Protein AF-A0A8J2QNK4-F1 (afdb_monomer_lite)

Sequence (144 aa):
MFILWFQQLVQVLVHEYGLPMDAASDSASAFLQAFRAKPDDESYAIDEWPTHLWRNCLPKNYRHIAKNISAQWLTLRFQYLALTPDVIHLLETLSSVVAQRVTKLWAPRAQHLGLNYNCKICEGVHQEGNHYCLKTFNSTMEIL

Radius of gyration: 23.5 Å; chains: 1; bounding box: 59×36×57 Å

Organism: NCBI:txid151541

Foldseek 3Di:
DVVVLLVVLLCCCCPVVPDDSVLSNQLSVQLVVVCVVPVDDPVDDNLVVSLVSSLVSHDVVRNVCSSVSSVVSVVSCCVVVVQDPVNVVVVVVVVLVVVVVVCVVCVVVCVVVVHDDPPVNPVPPDDDDDDDDDDDDDDDPDDD

Secondary structure (DSSP, 8-state):
-HHHHHHHHHHHHHHTT---HHHHHHHHHHHHHHHHH-S--TTS-TTHHHHHHHHHHS-GGGGGGHHHHHHHHHHHHHHHSPPPHHHHHHHHHHHHHHHHHHHHHHHHHHHTTT-----TTSTT----TT--------------

Structure (mmCIF, N/CA/C/O backbone):
data_AF-A0A8J2QNK4-F1
#
_entry.id   AF-A0A8J2QNK4-F1
#
loop_
_atom_site.group_PDB
_atom_site.id
_atom_site.type_symbol
_atom_site.label_atom_id
_atom_site.label_alt_id
_atom_site.label_comp_id
_atom_site.label_asym_id
_atom_site.label_entity_id
_atom_site.label_seq_id
_atom_site.pdbx_PDB_ins_code
_atom_site.Cartn_x
_atom_site.Cartn_y
_atom_site.Cartn_z
_atom_site.occupancy
_atom_site.B_iso_or_equiv
_atom_site.auth_seq_id
_atom_site.auth_comp_id
_atom_site.auth_asym_id
_atom_site.auth_atom_id
_atom_site.pdbx_PDB_model_num
ATOM 1 N N . MET A 1 1 ? 15.666 1.668 5.591 1.00 55.44 1 MET A N 1
ATOM 2 C CA . MET A 1 1 ? 14.799 2.026 4.444 1.00 55.44 1 MET A CA 1
ATOM 3 C C . MET A 1 1 ? 13.348 1.567 4.638 1.00 55.44 1 MET A C 1
ATOM 5 O O . MET A 1 1 ? 12.480 2.422 4.662 1.00 55.44 1 MET A O 1
ATOM 9 N N . PHE A 1 2 ? 13.066 0.279 4.897 1.00 57.22 2 PHE A N 1
ATOM 10 C CA . PHE A 1 2 ? 11.686 -0.229 5.088 1.00 57.22 2 PHE A CA 1
ATOM 11 C C . PHE A 1 2 ? 10.912 0.338 6.299 1.00 57.22 2 PHE A C 1
ATOM 13 O O . PHE A 1 2 ? 9.704 0.530 6.210 1.00 57.22 2 PHE A O 1
ATOM 20 N N . ILE A 1 3 ? 11.591 0.615 7.418 1.00 61.59 3 ILE A N 1
ATOM 21 C CA . ILE A 1 3 ? 10.944 1.095 8.657 1.00 61.59 3 ILE A CA 1
ATOM 22 C C . ILE A 1 3 ? 10.429 2.535 8.506 1.00 61.59 3 ILE A C 1
ATOM 24 O O . ILE A 1 3 ? 9.326 2.839 8.945 1.00 61.59 3 ILE A O 1
ATOM 28 N N . LEU A 1 4 ? 11.192 3.408 7.837 1.00 67.69 4 LEU A N 1
ATOM 29 C CA . LEU A 1 4 ? 10.834 4.823 7.669 1.00 67.69 4 LEU A CA 1
ATOM 30 C C . LEU A 1 4 ? 9.565 4.996 6.832 1.00 67.69 4 LEU A C 1
ATOM 32 O O . LEU A 1 4 ? 8.711 5.815 7.152 1.00 67.69 4 LEU A O 1
ATOM 36 N N . TRP A 1 5 ? 9.418 4.179 5.794 1.00 77.50 5 TRP A N 1
ATOM 37 C CA . TRP A 1 5 ? 8.254 4.226 4.922 1.00 77.50 5 TRP A CA 1
ATOM 38 C C . TRP A 1 5 ? 6.979 3.690 5.587 1.00 77.50 5 TRP A C 1
ATOM 40 O O . TRP A 1 5 ? 5.912 4.276 5.425 1.00 77.50 5 TRP A O 1
ATOM 50 N N . PHE A 1 6 ? 7.084 2.620 6.382 1.00 84.69 6 PHE A N 1
ATOM 51 C CA . PHE A 1 6 ? 5.948 2.116 7.158 1.00 84.69 6 PHE A CA 1
ATOM 52 C C . PHE A 1 6 ? 5.430 3.174 8.140 1.00 84.69 6 PHE A C 1
ATOM 54 O O . PHE A 1 6 ? 4.227 3.403 8.218 1.00 84.69 6 PHE A O 1
ATOM 61 N N . GLN A 1 7 ? 6.341 3.862 8.834 1.00 87.50 7 GLN A N 1
ATOM 62 C CA . GLN A 1 7 ? 5.971 4.936 9.754 1.00 87.50 7 GLN A CA 1
ATOM 63 C C . GLN A 1 7 ? 5.252 6.079 9.025 1.00 87.50 7 GLN A C 1
ATOM 65 O O . GLN A 1 7 ? 4.207 6.515 9.492 1.00 87.50 7 GLN A O 1
ATOM 70 N N . GLN A 1 8 ? 5.735 6.508 7.853 1.00 89.75 8 GLN A N 1
ATOM 71 C CA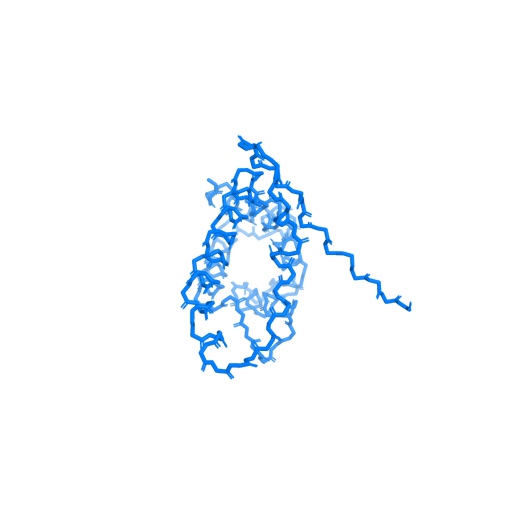 . GLN A 1 8 ? 5.058 7.555 7.076 1.00 89.75 8 GLN A CA 1
ATOM 72 C C . GLN A 1 8 ? 3.649 7.156 6.626 1.00 89.75 8 GLN A C 1
ATOM 74 O O . GLN A 1 8 ? 2.721 7.951 6.732 1.00 89.75 8 GLN A O 1
ATOM 79 N N . LEU A 1 9 ? 3.456 5.909 6.194 1.00 90.44 9 LEU A N 1
ATOM 80 C CA . LEU A 1 9 ? 2.135 5.417 5.801 1.00 90.44 9 LEU A CA 1
ATOM 81 C C . LEU A 1 9 ? 1.134 5.429 6.970 1.00 90.44 9 LEU A C 1
ATOM 83 O O . LEU A 1 9 ? -0.022 5.809 6.793 1.00 90.44 9 LEU A O 1
ATOM 87 N N . VAL A 1 10 ? 1.579 5.048 8.171 1.00 94.12 10 VAL A N 1
ATOM 88 C CA . VAL A 1 10 ? 0.750 5.106 9.386 1.00 94.12 10 VAL A CA 1
ATOM 89 C C . VAL A 1 10 ? 0.418 6.555 9.751 1.00 94.12 10 VAL A C 1
ATOM 91 O O . VAL A 1 10 ? -0.733 6.855 10.054 1.00 94.12 10 VAL A O 1
ATOM 94 N N . GLN A 1 11 ? 1.390 7.465 9.665 1.00 94.50 11 GLN A N 1
ATOM 95 C CA . GLN A 1 11 ? 1.180 8.889 9.946 1.00 94.50 11 GLN A CA 1
ATOM 96 C C . GLN A 1 11 ? 0.148 9.516 9.001 1.00 94.50 11 GLN A C 1
ATOM 98 O O . GLN A 1 11 ? -0.726 10.242 9.462 1.00 94.50 11 GLN A O 1
ATOM 103 N N . VAL A 1 12 ? 0.184 9.178 7.711 1.00 93.88 12 VAL A N 1
ATOM 104 C CA . VAL A 1 12 ? -0.825 9.609 6.732 1.00 93.88 12 VAL A CA 1
ATOM 105 C C . VAL A 1 12 ? -2.226 9.131 7.133 1.00 93.88 12 VAL A C 1
ATOM 107 O O . VAL A 1 12 ? -3.163 9.925 7.186 1.00 93.88 12 VAL A O 1
ATOM 110 N N . LEU A 1 13 ? -2.380 7.850 7.486 1.00 94.75 13 LEU A N 1
ATOM 111 C CA . LEU A 1 13 ? -3.665 7.292 7.925 1.00 94.75 13 LEU A CA 1
ATOM 112 C C . LEU A 1 13 ? -4.220 7.995 9.175 1.00 94.75 13 LEU A C 1
ATOM 114 O O . LEU A 1 13 ? -5.422 8.247 9.256 1.00 94.75 13 LEU A O 1
ATOM 118 N N . VAL A 1 14 ? -3.356 8.329 10.134 1.00 96.75 14 VAL A N 1
ATOM 119 C CA . VAL A 1 14 ? -3.754 9.001 11.378 1.00 96.75 14 VAL A CA 1
ATOM 120 C C . VAL A 1 14 ? -4.074 10.477 11.142 1.00 96.75 14 VAL A C 1
ATOM 122 O O . VAL A 1 14 ? -5.147 10.941 11.520 1.00 96.75 14 VAL A O 1
ATOM 125 N N . HIS A 1 15 ? -3.166 11.224 10.515 1.00 95.38 15 HIS A N 1
ATOM 126 C CA . HIS A 1 15 ? -3.258 12.682 10.434 1.00 95.38 15 HIS A CA 1
ATOM 127 C C . HIS A 1 15 ? -4.155 13.182 9.304 1.00 95.38 15 HIS A C 1
ATOM 129 O O . HIS A 1 15 ? -4.862 14.168 9.498 1.00 95.38 15 HIS A O 1
ATOM 135 N N . GLU A 1 16 ? -4.153 12.520 8.146 1.00 94.50 16 GLU A N 1
ATOM 136 C CA . GLU A 1 16 ? -4.946 12.963 6.992 1.00 94.50 16 GLU A CA 1
ATOM 137 C C . GLU A 1 16 ? -6.347 12.348 6.979 1.00 94.50 16 GLU A C 1
ATOM 139 O O . GLU A 1 16 ? -7.304 13.000 6.565 1.00 94.50 16 GLU A O 1
ATOM 144 N N . TYR A 1 17 ? -6.482 11.106 7.452 1.00 93.94 17 TYR A N 1
ATOM 145 C CA . TYR A 1 17 ? -7.744 10.360 7.392 1.00 93.94 17 TYR A CA 1
ATOM 146 C C . TYR A 1 17 ? -8.394 10.112 8.758 1.00 93.94 17 TYR A C 1
ATOM 148 O O . TYR A 1 17 ? -9.503 9.577 8.813 1.00 93.94 17 TYR A O 1
ATOM 156 N N . GLY A 1 18 ? -7.744 10.507 9.857 1.00 94.88 18 GLY A N 1
ATOM 157 C CA . GLY A 1 18 ? -8.317 10.447 11.202 1.00 94.88 18 GLY A CA 1
ATOM 158 C C . GLY A 1 18 ? -8.437 9.038 11.785 1.00 94.88 18 GLY A C 1
ATOM 159 O O . GLY A 1 18 ? -9.247 8.827 12.691 1.00 94.88 18 GLY A O 1
ATOM 160 N N . LEU A 1 19 ? -7.676 8.056 11.284 1.00 96.44 19 LEU A N 1
ATOM 161 C CA . LEU A 1 19 ? -7.696 6.717 11.871 1.00 96.44 19 LEU A CA 1
ATOM 162 C C . LEU A 1 19 ? -7.073 6.739 13.278 1.00 96.44 19 LEU A C 1
ATOM 164 O O . LEU A 1 19 ? -6.029 7.360 13.483 1.00 96.44 19 LEU A O 1
ATOM 168 N N . PRO A 1 20 ? -7.644 5.995 14.243 1.00 96.50 20 PRO A N 1
ATOM 169 C CA . PRO A 1 20 ? -6.954 5.692 15.491 1.00 96.50 20 PRO A CA 1
ATOM 170 C C . PRO A 1 20 ? -5.609 5.011 15.213 1.00 96.50 20 PRO A C 1
ATOM 172 O O . PRO A 1 20 ? -5.525 4.178 14.310 1.00 96.50 20 PRO A O 1
ATOM 175 N N . MET A 1 21 ? -4.582 5.326 16.008 1.00 96.00 21 MET A N 1
ATOM 176 C CA . MET A 1 21 ? -3.210 4.836 15.803 1.00 96.00 21 MET A CA 1
ATOM 177 C C . MET A 1 21 ? -3.136 3.310 15.648 1.00 96.00 21 MET A C 1
ATOM 179 O O . MET A 1 21 ? -2.513 2.817 14.709 1.00 96.00 21 MET A O 1
ATOM 183 N N . ASP A 1 22 ? -3.827 2.569 16.516 1.00 95.81 22 ASP A N 1
ATOM 184 C CA . ASP A 1 22 ? -3.840 1.103 16.482 1.00 95.81 22 ASP A CA 1
ATOM 185 C C . ASP A 1 22 ? -4.462 0.586 15.177 1.00 95.81 22 ASP A C 1
ATOM 187 O O . ASP A 1 22 ? -3.867 -0.218 14.463 1.00 95.81 22 ASP A O 1
ATOM 191 N N . ALA A 1 23 ? -5.612 1.147 14.786 1.00 95.81 23 ALA A N 1
ATOM 192 C CA . ALA A 1 23 ? -6.291 0.785 13.546 1.00 95.81 23 ALA A CA 1
ATOM 193 C C . ALA A 1 23 ? -5.465 1.144 12.300 1.00 95.81 23 ALA A C 1
ATOM 195 O O . ALA A 1 23 ? -5.472 0.394 11.323 1.00 95.81 23 ALA A O 1
ATOM 196 N N . ALA A 1 24 ? -4.751 2.272 12.317 1.00 96.50 24 ALA A N 1
ATOM 197 C CA . ALA A 1 24 ? -3.855 2.676 11.239 1.00 96.50 24 ALA A CA 1
ATOM 198 C C . ALA A 1 24 ? -2.669 1.709 11.103 1.00 96.50 24 ALA A C 1
ATOM 200 O O . ALA A 1 24 ? -2.371 1.255 9.996 1.00 96.50 24 ALA A O 1
ATOM 201 N N . SER A 1 25 ? -2.034 1.354 12.224 1.00 96.25 25 SER A N 1
ATOM 202 C CA . SER A 1 25 ? -0.923 0.399 12.274 1.00 96.25 25 SER A CA 1
ATOM 203 C C . SER A 1 25 ? -1.337 -0.989 11.780 1.00 96.25 25 SER A C 1
ATOM 205 O O . SER A 1 25 ? -0.647 -1.574 10.937 1.00 96.25 25 SER A O 1
ATOM 207 N N . ASP A 1 26 ? -2.484 -1.493 12.238 1.00 97.12 26 ASP A N 1
ATOM 208 C CA . ASP A 1 26 ? -3.011 -2.799 11.839 1.00 97.12 26 ASP A CA 1
ATOM 209 C C . ASP A 1 26 ? -3.382 -2.825 10.356 1.00 97.12 26 ASP A C 1
ATOM 211 O O . ASP A 1 26 ? -2.977 -3.733 9.627 1.00 97.12 26 ASP A O 1
ATOM 215 N N . SER A 1 27 ? -4.085 -1.792 9.879 1.00 96.75 27 SER A N 1
ATOM 216 C CA . SER A 1 27 ? -4.488 -1.685 8.471 1.00 96.75 27 SER A CA 1
ATOM 217 C C . SER A 1 27 ? -3.273 -1.620 7.548 1.00 96.75 27 SER A C 1
ATOM 219 O O . SER A 1 27 ? -3.223 -2.331 6.545 1.00 96.75 27 SER A O 1
ATOM 221 N N . ALA A 1 28 ? -2.275 -0.798 7.893 1.00 94.44 28 ALA A N 1
ATOM 222 C CA . ALA A 1 28 ? -1.040 -0.683 7.127 1.00 94.44 28 ALA A CA 1
ATOM 223 C C . ALA A 1 28 ? -0.260 -2.004 7.127 1.00 94.44 28 ALA A C 1
ATOM 225 O O . ALA A 1 28 ? 0.187 -2.460 6.076 1.00 94.44 28 ALA A O 1
ATOM 226 N N . SER A 1 29 ? -0.131 -2.658 8.284 1.00 94.75 29 SER A N 1
ATOM 227 C CA . SER A 1 29 ? 0.580 -3.935 8.403 1.00 94.75 29 SER A CA 1
ATOM 228 C C . SER A 1 29 ? -0.097 -5.037 7.591 1.00 94.75 29 SER A C 1
ATOM 230 O O . SER A 1 29 ? 0.573 -5.722 6.814 1.00 94.75 29 SER A O 1
ATOM 232 N N . ALA A 1 30 ? -1.420 -5.167 7.713 1.00 95.75 30 ALA A N 1
ATOM 233 C CA . ALA A 1 30 ? -2.216 -6.138 6.970 1.00 95.75 30 ALA A CA 1
ATOM 234 C C . ALA A 1 30 ? -2.121 -5.903 5.458 1.00 95.75 30 ALA A C 1
ATOM 236 O O . ALA A 1 30 ? -1.888 -6.846 4.700 1.00 95.75 30 ALA A O 1
ATOM 237 N N . PHE A 1 31 ? -2.217 -4.644 5.020 1.00 95.06 31 PHE A N 1
ATOM 238 C CA . PHE A 1 31 ? -2.074 -4.286 3.612 1.00 95.06 31 PHE A CA 1
ATOM 239 C C . PHE A 1 31 ? -0.697 -4.680 3.066 1.00 95.06 31 PHE A C 1
ATOM 241 O O . PHE A 1 31 ? -0.609 -5.318 2.019 1.00 95.06 31 PHE A O 1
ATOM 248 N N . LEU A 1 32 ? 0.388 -4.367 3.781 1.00 91.81 32 LEU A N 1
ATOM 249 C CA . LEU A 1 32 ? 1.739 -4.711 3.332 1.00 91.81 32 LEU A CA 1
ATOM 250 C C . LEU A 1 32 ? 1.985 -6.214 3.287 1.00 91.81 32 LEU A C 1
ATOM 252 O O . LEU A 1 32 ? 2.681 -6.686 2.390 1.00 91.81 32 LEU A O 1
ATOM 256 N N . GLN A 1 33 ? 1.445 -6.962 4.245 1.00 92.12 33 GLN A N 1
ATOM 257 C CA . GLN A 1 33 ? 1.521 -8.420 4.234 1.00 92.12 33 GLN A CA 1
ATOM 258 C C . GLN A 1 33 ? 0.776 -8.993 3.024 1.00 92.12 33 GLN A C 1
ATOM 260 O O . GLN A 1 33 ? 1.356 -9.784 2.282 1.00 92.12 33 GLN A O 1
ATOM 265 N N . ALA A 1 34 ? -0.454 -8.536 2.773 1.00 91.94 34 ALA A N 1
ATOM 266 C CA . ALA A 1 34 ? -1.250 -8.974 1.630 1.00 91.94 34 ALA A CA 1
ATOM 267 C C . ALA A 1 34 ? -0.584 -8.613 0.292 1.00 91.94 34 ALA A C 1
ATOM 269 O O . ALA A 1 34 ? -0.436 -9.470 -0.578 1.00 91.94 34 ALA A O 1
ATOM 270 N N . PHE A 1 35 ? -0.090 -7.379 0.158 1.00 89.88 35 PHE A N 1
ATOM 271 C CA . PHE A 1 35 ? 0.609 -6.926 -1.042 1.00 89.88 35 PHE A CA 1
ATOM 272 C C . PHE A 1 35 ? 1.911 -7.710 -1.284 1.00 89.88 35 PHE A C 1
ATOM 274 O O . PHE A 1 35 ? 2.236 -8.044 -2.417 1.00 89.88 35 PHE A O 1
ATOM 281 N N . ARG A 1 36 ? 2.683 -8.031 -0.235 1.00 87.31 36 ARG A N 1
ATOM 282 C CA . ARG A 1 36 ? 3.907 -8.845 -0.375 1.00 87.31 36 ARG A CA 1
ATOM 283 C C . ARG A 1 36 ? 3.609 -10.286 -0.778 1.00 87.31 36 ARG A C 1
ATOM 285 O O . ARG A 1 36 ? 4.415 -10.875 -1.489 1.00 87.31 36 ARG A O 1
ATOM 292 N N . ALA A 1 37 ? 2.491 -10.843 -0.317 1.00 88.69 37 ALA A N 1
ATOM 293 C CA . ALA A 1 37 ? 2.063 -12.181 -0.704 1.00 88.69 37 ALA A CA 1
ATOM 294 C C . ALA A 1 37 ? 1.619 -12.231 -2.173 1.00 88.69 37 ALA A C 1
ATOM 296 O O . ALA A 1 37 ? 1.912 -13.202 -2.867 1.00 88.69 37 ALA A O 1
ATOM 297 N N . LYS A 1 38 ? 0.942 -11.178 -2.649 1.00 86.44 38 LYS A N 1
ATOM 298 C CA . LYS A 1 38 ? 0.496 -11.054 -4.038 1.00 86.44 38 LYS A CA 1
ATOM 299 C C . LYS A 1 38 ? 0.619 -9.599 -4.520 1.00 86.44 38 LYS A C 1
ATOM 301 O O . LYS A 1 38 ? -0.287 -8.799 -4.277 1.00 86.44 38 LYS A O 1
ATOM 306 N N . PRO A 1 39 ? 1.734 -9.235 -5.183 1.00 84.50 39 PRO A N 1
ATOM 307 C CA . PRO A 1 39 ? 1.975 -7.857 -5.613 1.00 84.50 39 PRO A CA 1
ATOM 308 C C . PRO A 1 39 ? 1.180 -7.457 -6.860 1.00 84.50 39 PRO A C 1
ATOM 310 O O . PRO A 1 39 ? 1.028 -6.262 -7.102 1.00 84.50 39 PRO A O 1
ATOM 313 N N . ASP A 1 40 ? 0.682 -8.434 -7.618 1.00 83.75 40 ASP A N 1
ATOM 314 C CA . ASP A 1 40 ? -0.100 -8.236 -8.835 1.00 83.75 40 ASP A CA 1
ATOM 315 C C . ASP A 1 40 ? -1.162 -9.337 -8.988 1.00 83.75 40 ASP A C 1
ATOM 317 O O . ASP A 1 40 ? -0.980 -10.465 -8.513 1.00 83.75 40 ASP A O 1
ATOM 321 N N . ASP A 1 41 ? -2.278 -8.998 -9.624 1.00 85.62 41 ASP A N 1
ATOM 322 C CA . ASP A 1 41 ? -3.385 -9.906 -9.912 1.00 85.62 41 ASP A CA 1
ATOM 323 C C . ASP A 1 41 ? -3.958 -9.583 -11.293 1.00 85.62 41 ASP A C 1
ATOM 325 O O . ASP A 1 41 ? -4.583 -8.543 -11.475 1.00 85.62 41 ASP A O 1
ATOM 329 N N . GLU A 1 42 ? -3.791 -10.512 -12.239 1.00 84.62 42 GLU A N 1
ATOM 330 C CA . GLU A 1 42 ? -4.240 -10.384 -13.635 1.00 84.62 42 GLU A CA 1
ATOM 331 C C . GLU A 1 42 ? -5.755 -10.148 -13.779 1.00 84.62 42 GLU A C 1
ATOM 333 O O . GLU A 1 42 ? -6.225 -9.726 -14.833 1.00 84.62 42 GLU A O 1
ATOM 338 N N . SER A 1 43 ? -6.533 -10.402 -12.720 1.00 87.25 43 SER A N 1
ATOM 339 C CA . SER A 1 43 ? -7.977 -10.142 -12.683 1.00 87.25 43 SER A CA 1
ATOM 340 C C . SER A 1 43 ? -8.325 -8.655 -12.518 1.00 87.25 43 SER A C 1
ATOM 342 O O . SER A 1 43 ? -9.494 -8.292 -12.648 1.00 87.25 43 SER A O 1
ATOM 344 N N . TYR A 1 44 ? -7.345 -7.808 -12.187 1.00 83.69 44 TYR A N 1
ATOM 345 C CA . TYR A 1 44 ? -7.513 -6.381 -11.916 1.00 83.69 44 TYR A CA 1
ATOM 346 C C . TYR A 1 44 ? -6.645 -5.542 -12.853 1.00 83.69 44 TYR A C 1
ATOM 348 O O . TYR A 1 44 ? -5.578 -5.972 -13.289 1.00 83.69 44 TYR A O 1
ATOM 356 N N . ALA A 1 45 ? -7.063 -4.302 -13.121 1.00 79.56 45 ALA A N 1
ATOM 357 C CA . ALA A 1 45 ? -6.140 -3.344 -13.714 1.00 79.56 45 ALA A CA 1
ATOM 358 C C . ALA A 1 45 ? -4.986 -3.040 -12.738 1.00 79.56 45 ALA A C 1
ATOM 360 O O . ALA A 1 45 ? -5.130 -3.133 -11.513 1.00 79.56 45 ALA A O 1
ATOM 361 N N . ILE A 1 46 ? -3.838 -2.641 -13.289 1.00 68.25 46 ILE A N 1
ATOM 362 C CA . ILE A 1 46 ? -2.587 -2.438 -12.539 1.00 68.25 46 ILE A CA 1
ATOM 363 C C . ILE A 1 46 ? -2.726 -1.443 -11.367 1.00 68.25 46 ILE A C 1
ATOM 365 O O . ILE A 1 46 ? -2.036 -1.557 -10.354 1.00 68.25 46 ILE A O 1
ATOM 369 N N . ASP A 1 47 ? -3.637 -0.476 -11.474 1.00 74.19 47 ASP A N 1
ATOM 370 C CA . ASP A 1 47 ? -3.938 0.552 -10.473 1.00 74.19 47 ASP A CA 1
ATOM 371 C C . ASP A 1 47 ? -5.115 0.188 -9.543 1.00 74.19 47 ASP A C 1
ATOM 373 O O . ASP A 1 47 ? -5.315 0.794 -8.480 1.00 74.19 47 ASP A O 1
ATOM 377 N N . GLU A 1 48 ? -5.880 -0.844 -9.891 1.00 88.00 48 GLU A N 1
ATOM 378 C CA . GLU A 1 48 ? -7.045 -1.293 -9.133 1.00 88.00 48 GLU A CA 1
ATOM 379 C C . GLU A 1 48 ? -6.684 -2.285 -8.030 1.00 88.00 48 GLU A C 1
ATOM 381 O O . GLU A 1 48 ? -7.294 -2.251 -6.953 1.00 88.00 48 GLU A O 1
ATOM 386 N N . TRP A 1 49 ? -5.672 -3.129 -8.253 1.00 90.94 49 TRP A N 1
ATOM 387 C CA . TRP A 1 49 ? -5.280 -4.163 -7.295 1.00 90.94 49 TRP A CA 1
ATOM 388 C C . TRP A 1 49 ? -4.909 -3.606 -5.905 1.00 90.94 49 TRP A C 1
ATOM 390 O O . TRP A 1 49 ? -5.490 -4.045 -4.904 1.00 90.94 49 TRP A O 1
ATOM 400 N N . PRO A 1 50 ? -4.046 -2.577 -5.772 1.00 91.94 50 PRO A N 1
ATOM 401 C CA . PRO A 1 50 ? -3.710 -2.043 -4.452 1.00 91.94 50 PRO A CA 1
ATOM 402 C C . PRO A 1 50 ? -4.915 -1.390 -3.762 1.00 91.94 50 PRO A C 1
ATOM 404 O O . PRO A 1 50 ? -5.075 -1.490 -2.545 1.00 91.94 50 PRO A O 1
ATOM 407 N N . THR A 1 51 ? -5.818 -0.784 -4.537 1.00 94.81 51 THR A N 1
ATOM 408 C CA . THR A 1 51 ? -7.078 -0.231 -4.025 1.00 94.81 51 THR A CA 1
ATOM 409 C C . THR A 1 51 ? -7.979 -1.333 -3.463 1.00 94.81 51 THR A C 1
ATOM 411 O O . THR A 1 51 ? -8.597 -1.153 -2.410 1.00 94.81 51 THR A O 1
ATOM 414 N N . HIS A 1 52 ? -8.050 -2.484 -4.138 1.00 94.81 52 HIS A N 1
ATOM 415 C CA . HIS A 1 52 ? -8.792 -3.647 -3.657 1.00 94.81 52 HIS A CA 1
ATOM 416 C C . HIS A 1 52 ? -8.233 -4.158 -2.323 1.00 94.81 52 HIS A C 1
ATOM 418 O O . HIS A 1 52 ? -8.993 -4.342 -1.370 1.00 94.81 52 HIS A O 1
ATOM 424 N N . LEU A 1 53 ? -6.910 -4.297 -2.217 1.00 94.69 53 LEU A N 1
ATOM 425 C CA . LEU A 1 53 ? -6.251 -4.698 -0.973 1.00 94.69 53 LEU A CA 1
ATOM 426 C C . LEU A 1 53 ? -6.560 -3.733 0.178 1.00 94.69 53 LEU A C 1
ATOM 428 O O . LEU A 1 53 ? -6.975 -4.170 1.252 1.00 94.69 53 LEU A O 1
ATOM 432 N N . TRP A 1 54 ? -6.460 -2.421 -0.051 1.00 95.94 54 TRP A N 1
ATOM 433 C CA . TRP A 1 54 ? -6.795 -1.423 0.967 1.00 95.94 54 TRP A CA 1
ATOM 434 C C . TRP A 1 54 ? -8.241 -1.531 1.462 1.00 95.94 54 TRP A C 1
ATOM 436 O O . TRP A 1 54 ? -8.480 -1.429 2.663 1.00 95.94 54 TRP A O 1
ATOM 446 N N . ARG A 1 55 ? -9.218 -1.799 0.584 1.00 95.56 55 ARG A N 1
ATOM 447 C CA . ARG A 1 55 ? -10.621 -1.996 1.007 1.00 95.56 55 ARG A CA 1
ATOM 448 C C . ARG A 1 55 ? -10.799 -3.175 1.967 1.00 95.56 55 ARG A C 1
ATOM 450 O O . ARG A 1 55 ? -11.710 -3.136 2.797 1.00 95.56 55 ARG A O 1
ATOM 457 N N . ASN A 1 56 ? -9.961 -4.202 1.845 1.00 95.50 56 ASN A N 1
ATOM 458 C CA . ASN A 1 56 ? -10.014 -5.394 2.688 1.00 95.50 56 ASN A CA 1
ATOM 459 C C . ASN A 1 56 ? -9.287 -5.191 4.022 1.00 95.50 56 ASN A C 1
ATOM 461 O O . ASN A 1 56 ? -9.705 -5.761 5.028 1.00 95.50 56 ASN A O 1
ATOM 465 N N . CYS A 1 57 ? -8.242 -4.364 4.039 1.00 96.25 57 CYS A N 1
ATOM 466 C CA . CYS A 1 57 ? -7.433 -4.107 5.231 1.00 96.25 57 CYS A CA 1
ATOM 467 C C . CYS A 1 57 ? -7.962 -2.955 6.093 1.00 96.25 57 CYS A C 1
ATOM 469 O O . CYS A 1 57 ? -7.687 -2.922 7.287 1.00 96.25 57 CYS A O 1
ATOM 471 N N . LEU A 1 58 ? -8.729 -2.025 5.517 1.00 96.50 58 LEU A N 1
ATOM 472 C CA . LEU A 1 58 ? -9.311 -0.904 6.254 1.00 96.50 58 LEU A CA 1
ATOM 473 C C . LEU A 1 58 ? -10.560 -1.316 7.054 1.00 96.50 58 LEU A C 1
ATOM 475 O O . LEU A 1 58 ? -11.386 -2.107 6.571 1.00 96.50 58 LEU A O 1
ATOM 479 N N . PRO A 1 59 ? -10.793 -0.700 8.230 1.00 95.38 59 PRO A N 1
ATOM 480 C CA . PRO A 1 59 ? -12.044 -0.866 8.953 1.00 95.38 59 PRO A CA 1
ATOM 481 C C . PRO A 1 59 ? -13.233 -0.401 8.102 1.00 95.38 59 PRO A C 1
ATOM 483 O O . PRO A 1 59 ? -13.108 0.477 7.245 1.00 95.38 59 PRO A O 1
ATOM 486 N N . LYS A 1 60 ? -14.417 -0.983 8.335 1.00 94.00 60 LYS A N 1
ATOM 487 C CA . LYS A 1 60 ? -15.605 -0.790 7.476 1.00 94.00 60 LYS A CA 1
ATOM 488 C C . LYS A 1 60 ? -15.952 0.683 7.229 1.00 94.00 60 LYS A C 1
ATOM 490 O O . LYS A 1 60 ? -16.289 1.038 6.104 1.00 94.00 60 LYS A O 1
ATOM 495 N N . ASN A 1 61 ? -15.834 1.527 8.251 1.00 94.31 61 ASN A N 1
ATOM 496 C CA . ASN A 1 61 ? -16.104 2.964 8.185 1.00 94.31 61 ASN A CA 1
ATOM 497 C C . ASN A 1 61 ? -15.071 3.755 7.364 1.00 94.31 61 ASN A C 1
ATOM 499 O O . ASN A 1 61 ? -15.398 4.833 6.881 1.00 94.31 61 ASN A O 1
ATOM 503 N N . TYR A 1 62 ? -13.875 3.214 7.130 1.00 95.00 62 TYR A N 1
ATOM 504 C CA . TYR A 1 62 ? -12.802 3.879 6.385 1.00 95.00 62 TYR A CA 1
ATOM 505 C C . TYR A 1 62 ? -12.627 3.364 4.955 1.00 95.00 62 TYR A C 1
ATOM 507 O O . TYR A 1 62 ? -11.868 3.943 4.193 1.00 95.00 62 TYR A O 1
ATOM 515 N N . ARG A 1 63 ? -13.358 2.333 4.516 1.00 94.88 63 ARG A N 1
ATOM 516 C CA . ARG A 1 63 ? -13.195 1.746 3.164 1.00 94.88 63 ARG A CA 1
ATOM 517 C C . ARG A 1 63 ? -13.345 2.737 2.007 1.00 94.88 63 ARG A C 1
ATOM 519 O O .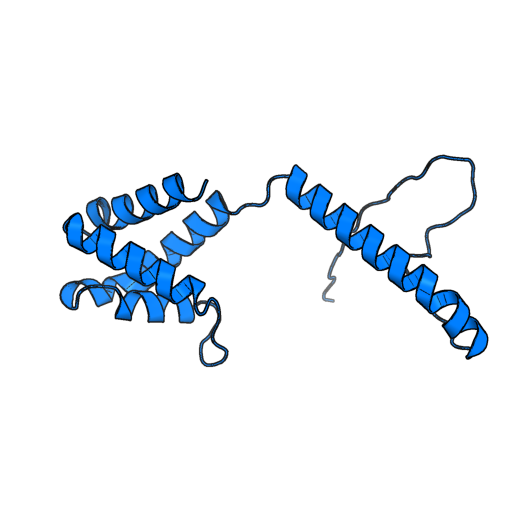 ARG A 1 63 ? -12.818 2.492 0.924 1.00 94.88 63 ARG A O 1
ATOM 526 N N . HIS A 1 64 ? -14.053 3.841 2.227 1.00 94.69 64 HIS A N 1
ATOM 527 C CA . HIS A 1 64 ? -14.228 4.902 1.240 1.00 94.69 64 HIS A CA 1
ATOM 528 C C . HIS A 1 64 ? -12.904 5.600 0.874 1.00 94.69 64 HIS A C 1
ATOM 530 O O . HIS A 1 64 ? -12.760 6.049 -0.261 1.00 94.69 64 HIS A O 1
ATOM 536 N N . ILE A 1 65 ? -11.909 5.619 1.772 1.00 95.69 65 ILE A N 1
ATOM 537 C CA . ILE A 1 65 ? -10.602 6.255 1.522 1.00 95.69 65 ILE A CA 1
ATOM 538 C C . ILE A 1 65 ? -9.649 5.367 0.712 1.00 95.69 65 ILE A C 1
ATOM 540 O O . ILE A 1 65 ? -8.595 5.839 0.298 1.00 95.69 65 ILE A O 1
ATOM 544 N N . ALA A 1 66 ? -9.997 4.096 0.470 1.00 95.44 66 ALA A N 1
ATOM 545 C CA . ALA A 1 66 ? -9.097 3.095 -0.112 1.00 95.44 66 ALA A CA 1
ATOM 546 C C . ALA A 1 66 ? -8.446 3.542 -1.431 1.00 95.44 66 ALA A C 1
ATOM 548 O O . ALA A 1 66 ? -7.273 3.267 -1.665 1.00 95.44 66 ALA A O 1
ATOM 549 N N . LYS A 1 67 ? -9.189 4.264 -2.279 1.00 94.25 67 LYS A N 1
ATOM 550 C CA . LYS A 1 67 ? -8.663 4.795 -3.545 1.00 94.25 67 LYS A CA 1
ATOM 551 C C . LYS A 1 67 ? -7.595 5.869 -3.309 1.00 94.25 67 LYS A C 1
ATOM 553 O O . LYS A 1 67 ? -6.555 5.855 -3.959 1.00 94.25 67 LYS A O 1
ATOM 558 N N . ASN A 1 68 ? -7.837 6.771 -2.361 1.00 94.50 68 ASN A N 1
ATOM 559 C CA . ASN A 1 68 ? -6.944 7.894 -2.083 1.00 94.50 68 ASN A CA 1
ATOM 560 C C . ASN A 1 68 ? -5.654 7.417 -1.409 1.00 94.50 68 ASN A C 1
ATOM 562 O O . ASN A 1 68 ? -4.564 7.774 -1.856 1.00 94.50 68 ASN A O 1
ATOM 566 N N . ILE A 1 69 ? -5.767 6.545 -0.400 1.00 94.25 69 ILE A N 1
ATOM 567 C CA . ILE A 1 69 ? -4.588 5.986 0.268 1.00 94.25 69 ILE A CA 1
ATOM 568 C C . ILE A 1 69 ? -3.779 5.081 -0.667 1.00 94.25 69 ILE A C 1
ATOM 570 O O . ILE A 1 69 ? -2.557 5.091 -0.599 1.00 94.25 69 ILE A O 1
ATOM 574 N N . SER A 1 70 ? -4.425 4.357 -1.591 1.00 92.69 70 SER A N 1
ATOM 575 C CA . SER A 1 70 ? -3.737 3.577 -2.630 1.00 92.69 70 SER A CA 1
ATOM 576 C C . SER A 1 70 ? -2.840 4.461 -3.506 1.00 92.69 70 SER A C 1
ATOM 578 O O . SER A 1 70 ? -1.658 4.164 -3.685 1.00 92.69 70 SER A O 1
ATOM 580 N N . ALA A 1 71 ? -3.365 5.596 -3.979 1.00 91.06 71 ALA A N 1
ATOM 581 C CA . ALA A 1 71 ? -2.603 6.546 -4.785 1.00 91.06 71 ALA A CA 1
ATOM 582 C C . ALA A 1 71 ? -1.439 7.177 -4.000 1.00 91.06 71 ALA A C 1
ATOM 584 O O . ALA A 1 71 ? -0.311 7.223 -4.490 1.00 91.06 71 ALA A O 1
ATOM 585 N N . GLN A 1 72 ? -1.679 7.616 -2.760 1.00 90.69 72 GLN A N 1
ATOM 586 C CA . GLN A 1 72 ? -0.619 8.160 -1.902 1.00 90.69 72 GLN A CA 1
ATOM 587 C C . GLN A 1 72 ? 0.451 7.115 -1.571 1.00 90.69 72 GLN A C 1
ATOM 589 O O . GLN A 1 72 ? 1.646 7.408 -1.608 1.00 90.69 72 GLN A O 1
ATOM 594 N N . TRP A 1 73 ? 0.037 5.880 -1.293 1.00 89.38 73 TRP A N 1
ATOM 595 C CA . TRP A 1 73 ? 0.939 4.767 -1.047 1.00 89.38 73 TRP A CA 1
ATOM 596 C C . TRP A 1 73 ? 1.842 4.494 -2.252 1.00 89.38 73 TRP A C 1
ATOM 598 O O . TRP A 1 73 ? 3.041 4.301 -2.057 1.00 89.38 73 TRP A O 1
ATOM 608 N N . LEU A 1 74 ? 1.312 4.525 -3.480 1.00 86.94 74 LEU A N 1
ATOM 609 C CA . LEU A 1 74 ? 2.120 4.407 -4.697 1.00 86.94 74 LEU A CA 1
ATOM 610 C C . LEU A 1 74 ? 3.150 5.536 -4.794 1.00 86.94 74 LEU A C 1
ATOM 612 O O . LEU A 1 74 ? 4.322 5.259 -5.033 1.00 86.94 74 LEU A O 1
ATOM 616 N N . THR A 1 75 ? 2.759 6.784 -4.536 1.00 86.88 75 THR A N 1
ATOM 617 C CA . THR A 1 75 ? 3.690 7.924 -4.526 1.00 86.88 75 THR A CA 1
ATOM 618 C C . THR A 1 75 ? 4.816 7.726 -3.515 1.00 86.88 75 THR A C 1
ATOM 620 O O . THR A 1 75 ? 5.990 7.819 -3.874 1.00 86.88 75 THR A O 1
ATOM 623 N N . LEU A 1 76 ? 4.482 7.376 -2.268 1.00 83.50 76 LEU A N 1
ATOM 624 C CA . LEU A 1 76 ? 5.471 7.072 -1.233 1.00 83.50 76 LEU A CA 1
ATOM 625 C C . LEU A 1 76 ? 6.351 5.894 -1.660 1.00 83.50 76 LEU A C 1
ATOM 627 O O . LEU A 1 76 ? 7.567 5.922 -1.506 1.00 83.50 76 LEU A O 1
ATOM 631 N N . ARG A 1 77 ? 5.756 4.851 -2.239 1.00 83.25 77 ARG A N 1
ATOM 632 C CA . ARG A 1 77 ? 6.491 3.691 -2.730 1.00 83.25 77 ARG A CA 1
ATOM 633 C C . ARG A 1 77 ? 7.517 4.110 -3.776 1.00 83.25 77 ARG A C 1
ATOM 635 O O . ARG A 1 77 ? 8.670 3.746 -3.625 1.00 83.25 77 ARG A O 1
ATOM 642 N N . PHE A 1 78 ? 7.147 4.879 -4.793 1.00 76.81 78 PHE A N 1
ATOM 643 C CA . PHE A 1 78 ? 8.097 5.308 -5.821 1.00 76.81 78 PHE A CA 1
ATOM 644 C C . PHE A 1 78 ? 9.151 6.276 -5.286 1.00 76.81 78 PHE A C 1
ATOM 646 O O . PHE A 1 78 ? 10.299 6.187 -5.700 1.00 76.81 78 PHE A O 1
ATOM 653 N N . GLN A 1 79 ? 8.810 7.137 -4.328 1.00 78.62 79 GLN A N 1
ATOM 654 C CA . GLN A 1 79 ? 9.786 8.021 -3.685 1.00 78.62 79 GLN A CA 1
ATOM 655 C C . GLN A 1 79 ? 10.816 7.247 -2.854 1.00 78.62 79 GLN A C 1
ATOM 657 O O . GLN A 1 79 ? 12.005 7.548 -2.911 1.00 78.62 79 GLN A O 1
ATOM 662 N N . TYR A 1 80 ? 10.378 6.234 -2.100 1.00 67.94 80 TYR A N 1
ATOM 663 C CA . TYR A 1 80 ? 11.239 5.480 -1.183 1.00 67.94 80 TYR A CA 1
ATOM 664 C C . TYR A 1 80 ? 11.809 4.176 -1.774 1.00 67.94 80 TYR A C 1
ATOM 666 O O . TYR A 1 80 ? 12.726 3.610 -1.182 1.00 67.94 80 TYR A O 1
ATOM 674 N N . LEU A 1 81 ? 11.298 3.692 -2.913 1.00 61.31 81 LEU A N 1
ATOM 675 C CA . LEU A 1 81 ? 11.871 2.609 -3.731 1.00 61.31 81 LEU A CA 1
ATOM 676 C C . LEU A 1 81 ? 12.516 3.118 -5.027 1.00 61.31 81 LEU A C 1
ATOM 678 O O . LEU A 1 81 ? 12.909 2.295 -5.855 1.00 61.31 81 LEU A O 1
ATOM 682 N N . ALA A 1 82 ? 12.654 4.436 -5.211 1.00 60.31 82 ALA A N 1
ATOM 683 C CA . ALA A 1 82 ? 13.500 4.974 -6.267 1.00 60.31 82 ALA A CA 1
ATOM 684 C C . ALA A 1 82 ? 14.882 4.321 -6.150 1.00 60.31 82 ALA A C 1
ATOM 686 O O . ALA A 1 82 ? 15.551 4.422 -5.117 1.00 60.31 82 ALA A O 1
ATOM 687 N N . LEU A 1 83 ? 15.262 3.580 -7.191 1.00 56.62 83 LEU A N 1
ATOM 688 C CA . LEU A 1 83 ? 16.557 2.923 -7.252 1.00 56.62 83 LEU A CA 1
ATOM 689 C C . LEU A 1 83 ? 17.617 4.018 -7.167 1.00 56.62 83 LEU A C 1
ATOM 691 O O . LEU A 1 83 ? 17.573 4.988 -7.925 1.00 56.62 83 LEU A O 1
ATOM 695 N N . THR A 1 84 ? 18.552 3.890 -6.227 1.00 66.38 84 THR A N 1
ATOM 696 C CA . THR A 1 84 ? 19.676 4.824 -6.187 1.00 66.38 84 THR A CA 1
ATOM 697 C C . THR A 1 84 ? 20.473 4.687 -7.488 1.00 66.38 84 THR A C 1
ATOM 699 O O . THR A 1 84 ? 20.474 3.601 -8.082 1.00 66.38 84 THR A O 1
ATOM 702 N N . PRO A 1 85 ? 21.172 5.744 -7.937 1.00 66.56 85 PRO A N 1
ATO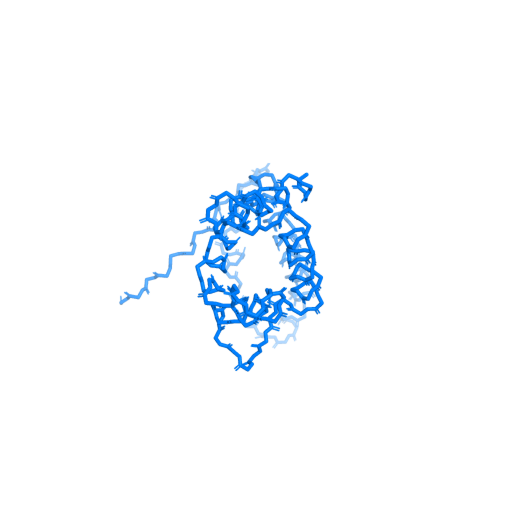M 703 C CA . PRO A 1 85 ? 22.009 5.676 -9.134 1.00 66.56 85 PRO A CA 1
ATOM 704 C C . PRO A 1 85 ? 22.951 4.466 -9.131 1.00 66.56 85 PRO A C 1
ATOM 706 O O . PRO A 1 85 ? 23.129 3.822 -10.158 1.00 66.56 85 PRO A O 1
ATOM 709 N N . ASP A 1 86 ? 23.457 4.083 -7.958 1.00 61.34 86 ASP A N 1
ATOM 710 C CA . ASP A 1 86 ? 24.323 2.914 -7.786 1.00 61.34 86 ASP A CA 1
ATOM 711 C C . ASP A 1 86 ? 23.611 1.584 -8.071 1.00 61.34 86 ASP A C 1
ATOM 713 O O . ASP A 1 86 ? 24.194 0.686 -8.676 1.00 61.34 86 ASP A O 1
ATOM 717 N N . VAL A 1 87 ? 22.344 1.435 -7.662 1.00 65.50 87 VAL A N 1
ATOM 718 C CA . VAL A 1 87 ? 21.561 0.219 -7.934 1.00 65.50 87 VAL A CA 1
ATOM 719 C C . VAL A 1 87 ? 21.139 0.173 -9.400 1.00 65.50 87 VAL A C 1
ATOM 721 O O . VAL A 1 87 ? 21.157 -0.902 -9.993 1.00 65.50 87 VAL A O 1
ATOM 724 N N . ILE A 1 88 ? 20.819 1.319 -10.006 1.00 68.44 88 ILE A N 1
ATOM 725 C CA . ILE A 1 88 ? 20.570 1.416 -11.452 1.00 68.44 88 ILE A CA 1
ATOM 726 C C . ILE A 1 88 ? 21.826 0.981 -12.217 1.00 68.44 88 ILE A C 1
ATOM 728 O O . ILE A 1 88 ? 21.759 0.051 -13.017 1.00 68.44 88 ILE A O 1
ATOM 732 N N . HIS A 1 89 ? 22.984 1.552 -11.884 1.00 69.06 89 HIS A N 1
ATOM 733 C CA . HIS A 1 89 ? 24.266 1.219 -12.502 1.00 69.06 89 HIS A CA 1
ATOM 734 C C . HIS A 1 89 ? 24.649 -0.257 -12.294 1.00 69.06 89 HIS A C 1
ATOM 736 O O . HIS A 1 89 ? 25.172 -0.916 -13.197 1.00 69.06 89 HIS A O 1
ATOM 742 N N . LEU A 1 90 ? 24.356 -0.825 -11.120 1.00 70.38 90 LEU A N 1
ATOM 743 C CA . LEU A 1 90 ? 24.538 -2.251 -10.859 1.00 70.38 90 LEU A CA 1
ATOM 744 C C . LEU A 1 90 ? 23.612 -3.112 -11.729 1.00 70.38 90 LEU A C 1
ATOM 746 O O . LEU A 1 90 ? 24.075 -4.089 -12.311 1.00 70.38 90 LEU A O 1
ATOM 750 N N . LEU A 1 91 ? 22.326 -2.767 -11.843 1.00 67.88 91 LEU A N 1
ATOM 751 C CA . LEU A 1 91 ? 21.363 -3.490 -12.682 1.00 67.88 91 LEU A CA 1
ATOM 752 C C . LEU A 1 91 ? 21.733 -3.413 -14.168 1.00 67.88 91 LEU A C 1
ATOM 754 O O . LEU A 1 91 ? 21.647 -4.422 -14.866 1.00 67.88 91 LEU A O 1
ATOM 758 N N . GLU A 1 92 ? 22.216 -2.267 -14.642 1.00 70.56 92 GLU A N 1
ATOM 759 C CA . GLU A 1 92 ? 22.755 -2.092 -15.996 1.00 70.56 92 GLU A CA 1
ATOM 760 C C . GLU A 1 92 ? 24.015 -2.939 -16.219 1.00 70.56 92 GLU A C 1
ATOM 762 O O . GLU A 1 92 ? 24.156 -3.620 -17.241 1.00 70.56 92 GLU A O 1
ATOM 767 N N . THR A 1 93 ? 24.913 -2.977 -15.233 1.00 73.50 93 THR A N 1
ATOM 768 C CA . THR A 1 93 ? 26.123 -3.808 -15.276 1.00 73.50 93 THR A CA 1
ATOM 769 C C . THR A 1 93 ? 25.765 -5.296 -15.298 1.00 73.50 93 THR A C 1
ATOM 771 O O . THR A 1 93 ? 26.293 -6.054 -16.105 1.00 73.50 93 THR A O 1
ATOM 774 N N . LEU A 1 94 ? 24.824 -5.740 -14.466 1.00 71.88 94 LEU A N 1
ATOM 775 C CA . LEU A 1 94 ? 24.377 -7.132 -14.441 1.00 71.88 94 LEU A CA 1
ATOM 776 C C . LEU A 1 94 ? 23.645 -7.514 -15.733 1.00 71.88 94 LEU A C 1
ATOM 778 O O . LEU A 1 94 ? 23.916 -8.575 -16.292 1.00 71.88 94 LEU A O 1
ATOM 782 N N . SER A 1 95 ? 22.775 -6.640 -16.241 1.00 69.75 95 SER A N 1
ATOM 783 C CA . SER A 1 95 ? 22.056 -6.837 -17.503 1.00 69.75 95 SER A CA 1
ATOM 784 C C . SER A 1 95 ? 23.020 -6.950 -18.686 1.00 69.75 95 SER A C 1
ATOM 786 O O . SER A 1 95 ? 22.939 -7.897 -19.471 1.00 69.75 95 SER A O 1
ATOM 788 N N . SER A 1 96 ? 24.009 -6.056 -18.770 1.00 64.44 96 SER A N 1
ATOM 789 C CA . SER A 1 96 ? 25.030 -6.104 -19.8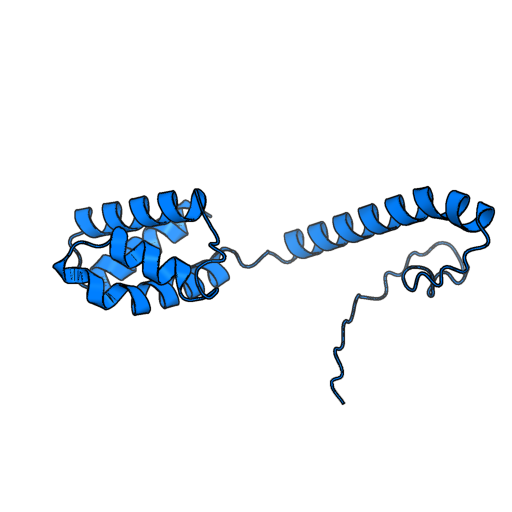20 1.00 64.44 96 SER A CA 1
ATOM 790 C C . SER A 1 96 ? 25.918 -7.346 -19.711 1.00 64.44 96 SER A C 1
ATOM 792 O O . SER A 1 96 ? 26.195 -7.983 -20.725 1.00 64.44 96 SER A O 1
ATOM 794 N N . VAL A 1 97 ? 26.303 -7.769 -18.504 1.00 66.75 97 VAL A N 1
ATOM 795 C CA . VAL A 1 97 ? 27.085 -8.998 -18.295 1.00 66.75 97 VAL A CA 1
ATOM 796 C C . VAL A 1 97 ? 26.283 -10.247 -18.669 1.00 66.75 97 VAL A C 1
ATOM 798 O O . VAL A 1 97 ? 26.829 -11.154 -19.304 1.00 66.75 97 VAL A O 1
ATOM 801 N N . VAL A 1 98 ? 24.994 -10.314 -18.324 1.00 63.84 98 VAL A N 1
ATOM 802 C CA . VAL A 1 98 ? 24.114 -11.426 -18.716 1.00 63.84 98 VAL A CA 1
ATOM 803 C C . VAL A 1 98 ? 23.928 -11.447 -20.232 1.00 63.84 98 VAL A C 1
ATOM 805 O O . VAL A 1 98 ? 24.130 -12.495 -20.845 1.00 63.84 98 VAL A O 1
ATOM 808 N N . ALA A 1 99 ? 23.656 -10.302 -20.861 1.00 61.00 99 ALA A N 1
ATOM 809 C CA . ALA A 1 99 ? 23.536 -10.192 -22.313 1.00 61.00 99 ALA A CA 1
ATOM 810 C C . ALA A 1 99 ? 24.834 -10.596 -23.034 1.00 61.00 99 ALA A C 1
ATOM 812 O O . ALA A 1 99 ? 24.788 -11.343 -24.014 1.00 61.00 99 ALA A O 1
ATOM 813 N N . GLN A 1 100 ? 26.000 -10.185 -22.519 1.00 60.97 100 GLN A N 1
ATOM 814 C CA . GLN A 1 100 ? 27.315 -10.577 -23.039 1.00 60.97 100 GLN A CA 1
ATOM 815 C C . GLN A 1 100 ? 27.596 -12.075 -22.869 1.00 60.97 100 GLN A C 1
ATOM 817 O O . GLN A 1 100 ? 28.195 -12.703 -23.740 1.00 60.97 100 GLN A O 1
ATOM 822 N N . ARG A 1 101 ? 27.192 -12.676 -21.747 1.00 57.62 101 ARG A N 1
ATOM 823 C CA . ARG A 1 101 ? 27.370 -14.116 -21.512 1.00 57.62 101 ARG A CA 1
ATOM 824 C C . ARG A 1 101 ? 26.458 -14.947 -22.404 1.00 57.62 101 ARG A C 1
ATOM 826 O O . ARG A 1 101 ? 26.921 -15.927 -22.978 1.00 57.62 101 ARG A O 1
ATOM 833 N N . VAL A 1 102 ? 25.202 -14.536 -22.567 1.00 57.28 102 VAL A N 1
ATOM 834 C CA . VAL A 1 102 ? 24.244 -15.197 -23.463 1.00 57.28 102 VAL A CA 1
ATOM 835 C C . VAL A 1 102 ? 24.720 -15.108 -24.913 1.00 57.28 102 VAL A C 1
ATOM 837 O O . VAL A 1 102 ? 24.771 -16.135 -25.582 1.00 57.28 102 VAL A O 1
ATOM 840 N N . THR A 1 103 ? 25.176 -13.941 -25.380 1.00 58.78 103 THR A N 1
ATOM 841 C CA . THR A 1 103 ? 25.756 -13.804 -26.731 1.00 58.78 103 THR A CA 1
ATOM 842 C C . THR A 1 103 ? 27.022 -14.638 -26.914 1.00 58.78 103 THR A C 1
ATOM 844 O O . THR A 1 103 ? 27.129 -15.337 -27.916 1.00 58.78 103 THR A O 1
ATOM 847 N N . LYS A 1 104 ? 27.949 -14.663 -25.947 1.00 59.50 104 LYS A N 1
ATOM 848 C CA . LYS A 1 104 ? 29.156 -15.514 -26.021 1.00 59.50 104 LYS A CA 1
ATOM 849 C C . LYS A 1 104 ? 28.841 -17.016 -26.036 1.00 59.50 104 LYS A C 1
ATOM 851 O O . LYS A 1 104 ? 29.574 -17.774 -26.662 1.00 59.50 104 LYS A O 1
ATOM 856 N N . LEU A 1 105 ? 27.765 -17.447 -25.376 1.00 57.34 105 LEU A N 1
ATOM 857 C CA . LEU A 1 105 ? 27.328 -18.849 -25.353 1.00 57.34 105 LEU A CA 1
ATOM 858 C C . LEU A 1 105 ? 26.521 -19.250 -26.600 1.00 57.34 105 LEU A C 1
ATOM 860 O O . LEU A 1 105 ? 26.592 -20.401 -27.024 1.00 57.34 105 LEU A O 1
ATOM 864 N N . TRP A 1 106 ? 25.767 -18.325 -27.199 1.00 44.94 106 TRP A N 1
ATOM 865 C CA . TRP A 1 106 ? 24.936 -18.593 -28.381 1.00 44.94 106 TRP A CA 1
ATOM 866 C C . TRP A 1 106 ? 25.637 -18.336 -29.722 1.00 44.94 106 TRP A C 1
ATOM 868 O O . TRP A 1 106 ? 25.295 -18.992 -30.706 1.00 44.94 106 TRP A O 1
ATOM 878 N N . ALA A 1 107 ? 26.628 -17.441 -29.782 1.00 55.28 107 ALA A N 1
ATOM 879 C CA . ALA A 1 107 ? 27.325 -17.088 -31.023 1.00 55.28 107 ALA A CA 1
ATOM 880 C C . ALA A 1 107 ? 27.979 -18.291 -31.745 1.00 55.28 107 ALA A C 1
ATOM 882 O O . ALA A 1 107 ? 27.757 -18.435 -32.949 1.00 55.28 107 ALA A O 1
ATOM 883 N N . PRO A 1 108 ? 28.681 -19.223 -31.061 1.00 56.75 108 PRO A N 1
ATOM 884 C CA . PRO A 1 108 ? 29.257 -20.397 -31.727 1.00 56.75 108 PRO A CA 1
ATOM 885 C C . PRO A 1 108 ? 28.190 -21.337 -32.309 1.00 56.75 108 PRO A C 1
ATOM 887 O O . PRO A 1 108 ? 28.407 -21.995 -33.324 1.00 56.75 108 PRO A O 1
ATOM 890 N N . ARG A 1 109 ? 27.009 -21.391 -31.679 1.00 49.19 109 ARG A N 1
ATOM 891 C CA . ARG A 1 109 ? 25.901 -22.265 -32.085 1.00 49.19 109 ARG A CA 1
ATOM 892 C C . ARG A 1 109 ? 25.091 -21.678 -33.243 1.00 49.19 109 ARG A C 1
ATOM 894 O O . ARG A 1 109 ? 24.613 -22.432 -34.082 1.00 49.19 109 ARG A O 1
ATOM 901 N N . ALA A 1 110 ? 24.977 -20.353 -33.322 1.00 49.22 110 ALA A N 1
ATOM 902 C CA . ALA A 1 110 ? 24.305 -19.662 -34.420 1.00 49.22 110 ALA A CA 1
ATOM 903 C C . ALA A 1 110 ? 25.125 -19.678 -35.728 1.00 49.22 110 ALA A C 1
ATOM 905 O O . ALA A 1 110 ? 24.550 -19.893 -36.794 1.00 49.22 110 ALA A O 1
ATOM 906 N N . GLN A 1 111 ? 26.461 -19.568 -35.650 1.00 53.47 111 GLN A N 1
ATOM 907 C CA . GLN A 1 111 ? 27.359 -19.737 -36.808 1.00 53.47 111 GLN A CA 1
ATOM 908 C C . GLN A 1 111 ? 27.265 -21.142 -37.422 1.00 53.47 111 GLN A C 1
ATOM 910 O O . GLN A 1 111 ? 27.249 -21.287 -38.641 1.00 53.47 111 GLN A O 1
ATOM 915 N N . HIS A 1 112 ? 27.124 -22.174 -36.587 1.00 51.19 112 HIS A N 1
ATOM 916 C CA . HIS A 1 112 ? 26.985 -23.562 -37.039 1.00 51.19 112 HIS A CA 1
ATOM 917 C C . HIS A 1 112 ? 25.619 -23.865 -37.693 1.00 51.19 112 HIS A C 1
ATOM 919 O O . HIS A 1 112 ? 25.471 -24.878 -38.375 1.00 51.19 112 HIS A O 1
ATOM 925 N N . LEU A 1 113 ? 24.620 -23.000 -37.483 1.00 45.38 113 LEU A N 1
ATOM 926 C CA . LEU A 1 113 ? 23.267 -23.115 -38.038 1.00 45.38 113 LEU A CA 1
ATOM 927 C C . LEU A 1 113 ? 23.019 -22.163 -39.221 1.00 45.38 113 LEU A C 1
ATOM 929 O O . LEU A 1 113 ? 21.903 -22.112 -39.730 1.00 45.38 113 LEU A O 1
ATOM 933 N N . GLY A 1 114 ? 24.032 -21.403 -39.659 1.00 44.06 114 GLY A N 1
ATOM 934 C CA . GLY A 1 114 ? 23.920 -20.476 -40.792 1.00 44.06 114 GLY A CA 1
ATOM 935 C C . GLY A 1 114 ? 22.931 -19.323 -40.575 1.00 44.06 114 GLY A C 1
ATOM 936 O O . GLY A 1 114 ? 22.521 -18.677 -41.536 1.00 44.06 114 GLY A O 1
ATOM 937 N N . LEU A 1 115 ? 22.524 -19.064 -39.328 1.00 40.59 115 LEU A N 1
ATOM 938 C CA . LEU A 1 115 ? 21.594 -17.988 -38.996 1.00 40.59 115 LEU A CA 1
ATOM 939 C C . LEU A 1 115 ? 22.368 -16.671 -38.910 1.00 40.59 115 LEU A C 1
ATOM 941 O O . LEU A 1 115 ? 23.281 -16.535 -38.098 1.00 40.59 115 LEU A O 1
ATOM 945 N N . ASN A 1 116 ? 22.000 -15.694 -39.740 1.00 44.47 116 ASN A N 1
ATOM 946 C CA . ASN A 1 116 ? 22.591 -14.360 -39.704 1.00 44.47 116 ASN A CA 1
ATOM 947 C C . ASN A 1 116 ? 21.933 -13.550 -38.575 1.00 44.47 116 ASN A C 1
ATOM 949 O O . ASN A 1 116 ? 20.817 -13.051 -38.719 1.00 44.47 116 ASN A O 1
ATOM 953 N N . TYR A 1 117 ? 22.587 -13.489 -37.416 1.00 41.94 117 TYR A N 1
ATOM 954 C CA . TYR A 1 117 ? 22.121 -12.713 -36.271 1.00 41.94 117 TYR A CA 1
ATOM 955 C C . TYR A 1 117 ? 22.794 -11.334 -36.279 1.00 41.94 117 TYR A C 1
ATOM 957 O O . TYR A 1 117 ? 23.941 -11.184 -35.868 1.00 41.94 117 TYR A O 1
ATOM 965 N N . ASN A 1 118 ? 22.069 -10.291 -36.688 1.00 44.19 118 ASN A N 1
ATOM 966 C CA . ASN A 1 118 ? 22.480 -8.914 -36.403 1.00 44.19 118 ASN A CA 1
ATOM 967 C C . ASN A 1 118 ? 22.124 -8.589 -34.949 1.00 44.19 118 ASN A C 1
ATOM 969 O O . ASN A 1 118 ? 21.072 -8.031 -34.634 1.00 44.19 118 ASN A O 1
ATOM 973 N N . CYS A 1 119 ? 22.994 -9.002 -34.029 1.00 40.41 119 CYS A N 1
ATOM 974 C CA . CYS A 1 119 ? 22.913 -8.554 -32.651 1.00 40.41 119 CYS A CA 1
ATOM 975 C C . CYS A 1 119 ? 23.359 -7.089 -32.608 1.00 40.41 119 CYS A C 1
ATOM 977 O O . CYS A 1 119 ? 24.552 -6.807 -32.654 1.00 40.41 119 CYS A O 1
ATOM 979 N N . LYS A 1 120 ? 22.419 -6.145 -32.487 1.00 42.97 120 LYS A N 1
ATOM 980 C CA . LYS A 1 120 ? 22.740 -4.715 -32.316 1.00 42.97 120 LYS A CA 1
ATOM 981 C C . LYS A 1 120 ? 23.483 -4.391 -31.010 1.00 42.97 120 LYS A C 1
ATOM 983 O O . LYS A 1 120 ? 23.998 -3.292 -30.867 1.00 42.97 120 LYS A O 1
ATOM 988 N N . ILE A 1 121 ? 23.616 -5.351 -30.085 1.00 41.75 121 ILE A N 1
ATOM 989 C CA . ILE A 1 121 ? 24.557 -5.246 -28.950 1.00 41.75 121 ILE A CA 1
ATOM 990 C C . ILE A 1 121 ? 26.020 -5.353 -29.434 1.00 41.75 121 ILE A C 1
ATOM 992 O O . ILE A 1 121 ? 26.939 -4.910 -28.753 1.00 41.75 121 ILE A O 1
ATOM 996 N N . CYS A 1 122 ? 26.249 -5.895 -30.632 1.00 35.50 122 CYS A N 1
ATOM 997 C CA . CYS A 1 122 ? 27.564 -6.065 -31.245 1.00 35.50 122 CYS A CA 1
ATOM 998 C C . CYS A 1 122 ? 27.881 -5.031 -32.342 1.00 35.50 122 CYS A C 1
ATOM 1000 O O . CYS A 1 122 ? 29.032 -4.974 -32.769 1.00 35.50 122 CYS A O 1
ATOM 1002 N N . GLU A 1 123 ? 26.933 -4.183 -32.769 1.00 34.22 123 GLU A N 1
ATOM 1003 C CA . GLU A 1 123 ? 27.142 -3.189 -33.851 1.00 34.22 123 GLU A CA 1
ATOM 1004 C C . GLU A 1 123 ? 28.083 -2.022 -33.472 1.00 34.22 123 GLU A C 1
ATOM 1006 O O . GLU A 1 123 ? 28.264 -1.085 -34.242 1.00 34.22 123 GLU A O 1
ATOM 1011 N N . GLY A 1 124 ? 28.736 -2.086 -32.309 1.00 33.69 124 GLY A N 1
ATOM 1012 C CA . GLY A 1 124 ? 29.709 -1.094 -31.848 1.00 33.69 124 GLY A CA 1
ATOM 1013 C C . GLY A 1 124 ? 31.106 -1.633 -31.539 1.00 33.69 124 GLY A C 1
ATOM 1014 O O . GLY A 1 124 ? 31.881 -0.913 -30.918 1.00 33.69 124 GLY A O 1
ATOM 1015 N N . VAL A 1 125 ? 31.461 -2.868 -31.916 1.00 36.69 125 VAL A N 1
ATOM 1016 C CA . VAL A 1 125 ? 32.833 -3.373 -31.700 1.00 36.69 125 VAL A CA 1
ATOM 1017 C C . VAL A 1 125 ? 33.686 -3.091 -32.934 1.00 36.69 125 VAL A C 1
ATOM 1019 O O . VAL A 1 125 ? 34.037 -3.992 -33.692 1.00 36.69 125 VAL A O 1
ATOM 1022 N N . HIS A 1 126 ? 34.025 -1.818 -33.138 1.00 34.53 126 HIS A N 1
ATOM 1023 C CA . HIS A 1 126 ? 35.181 -1.475 -33.960 1.00 34.53 126 HIS A CA 1
ATOM 1024 C C . HIS A 1 126 ? 36.436 -1.650 -33.096 1.00 34.53 126 HIS A C 1
ATOM 1026 O O . HIS A 1 126 ? 36.548 -1.066 -32.018 1.00 34.53 126 HIS A O 1
ATOM 1032 N N . GLN A 1 127 ? 37.353 -2.509 -33.542 1.00 37.50 127 GLN A N 1
ATOM 1033 C CA . GLN A 1 127 ? 38.654 -2.698 -32.909 1.00 37.50 127 GLN A CA 1
ATOM 1034 C C . GLN A 1 127 ? 39.506 -1.438 -33.092 1.00 37.50 127 GLN A C 1
ATOM 1036 O O . GLN A 1 127 ? 40.197 -1.307 -34.094 1.00 37.50 127 GLN A O 1
ATOM 1041 N N . GLU A 1 128 ? 39.518 -0.548 -32.106 1.00 30.25 128 GLU A N 1
ATOM 1042 C CA . GLU A 1 128 ? 40.625 0.388 -31.913 1.00 30.25 128 GLU A CA 1
ATOM 1043 C C . GLU A 1 128 ? 41.001 0.419 -30.427 1.00 30.25 128 GLU A C 1
ATOM 1045 O O . GLU A 1 128 ? 40.230 0.849 -29.578 1.00 30.25 128 GLU A O 1
ATOM 1050 N N . GLY A 1 129 ? 42.186 -0.123 -30.127 1.00 32.53 129 GLY A N 1
ATOM 1051 C CA . GLY A 1 129 ? 42.996 0.137 -28.931 1.00 32.53 129 GLY A CA 1
ATOM 1052 C C . GLY A 1 129 ? 42.304 0.223 -27.563 1.00 32.53 129 GLY A C 1
ATOM 1053 O O . GLY A 1 129 ? 41.888 1.294 -27.151 1.00 32.53 129 GLY A O 1
ATOM 1054 N N . ASN A 1 130 ? 42.332 -0.877 -26.799 1.00 31.58 130 ASN A N 1
ATOM 1055 C CA . ASN A 1 130 ? 42.426 -0.957 -25.324 1.00 31.58 130 ASN A CA 1
ATOM 1056 C C . ASN A 1 130 ? 41.655 0.042 -24.421 1.00 31.58 130 ASN A C 1
ATOM 1058 O O . ASN A 1 130 ? 42.030 0.219 -23.264 1.00 31.58 130 ASN A O 1
ATOM 1062 N N . HIS A 1 131 ? 40.543 0.623 -24.865 1.00 29.09 131 HIS A N 1
ATOM 1063 C CA . HIS A 1 131 ? 39.634 1.391 -24.014 1.00 29.09 131 HIS A CA 1
ATOM 1064 C C . HIS A 1 131 ? 38.181 1.030 -24.333 1.00 29.09 131 HIS A C 1
ATOM 1066 O O . HIS A 1 131 ? 37.660 1.323 -25.406 1.00 29.09 131 HIS A O 1
ATOM 1072 N N . TYR A 1 132 ? 37.505 0.384 -23.383 1.00 33.12 132 TYR A N 1
ATOM 1073 C CA . TYR A 1 132 ? 36.087 0.054 -23.494 1.00 33.12 132 TYR A CA 1
ATOM 1074 C C . TYR A 1 132 ? 35.256 1.316 -23.239 1.00 33.12 132 TYR A C 1
ATOM 1076 O O . TYR A 1 132 ? 35.159 1.779 -22.105 1.00 33.12 132 TYR A O 1
ATOM 1084 N N . CYS A 1 133 ? 34.664 1.883 -24.290 1.00 27.39 133 CYS A N 1
ATOM 1085 C CA . CYS A 1 133 ? 33.728 2.998 -24.182 1.00 27.39 133 CYS A CA 1
ATOM 1086 C C . CYS A 1 133 ? 32.296 2.460 -24.312 1.00 27.39 133 CYS A C 1
ATOM 1088 O O . CYS A 1 133 ? 31.850 2.103 -25.402 1.00 27.39 133 CYS A O 1
ATOM 1090 N N . LEU A 1 134 ? 31.584 2.358 -23.186 1.00 32.69 134 LEU A N 1
ATOM 1091 C CA . LEU A 1 134 ? 30.160 2.025 -23.148 1.00 32.69 134 LEU A CA 1
ATOM 1092 C C . LEU A 1 134 ? 29.367 3.253 -23.613 1.00 32.69 134 LEU A C 1
ATOM 1094 O O . LEU A 1 134 ? 29.102 4.157 -22.825 1.00 32.69 134 LEU A O 1
ATOM 1098 N N . LYS A 1 135 ? 28.995 3.307 -24.896 1.00 34.25 135 LYS A N 1
ATOM 1099 C CA . LYS A 1 135 ? 27.970 4.256 -25.345 1.00 34.25 135 LYS A CA 1
ATOM 1100 C C . LYS A 1 135 ? 26.590 3.713 -24.965 1.00 34.25 135 LYS A C 1
ATOM 1102 O O . LYS A 1 135 ? 26.162 2.655 -25.410 1.00 34.25 135 LYS A O 1
ATOM 1107 N N . THR A 1 136 ? 25.984 4.477 -24.074 1.00 33.28 136 THR A N 1
ATOM 1108 C CA . THR A 1 136 ? 24.668 4.456 -23.442 1.00 33.28 136 THR A CA 1
ATOM 1109 C C . THR A 1 136 ? 23.527 3.826 -24.247 1.00 33.28 136 THR A C 1
ATOM 1111 O O . THR A 1 136 ? 23.333 4.100 -25.430 1.00 33.28 136 THR A O 1
ATOM 1114 N N . PHE A 1 137 ? 22.707 3.053 -23.535 1.00 32.88 137 PHE A N 1
ATOM 1115 C CA . PHE A 1 137 ? 21.381 2.589 -23.930 1.00 32.88 13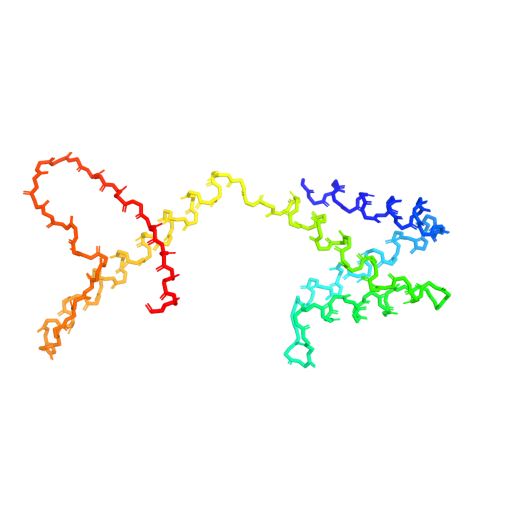7 PHE A CA 1
ATOM 1116 C C . PHE A 1 137 ? 20.443 3.805 -24.024 1.00 32.88 137 PHE A C 1
ATOM 1118 O O . PHE A 1 137 ? 20.017 4.330 -22.999 1.00 32.88 137 PHE A O 1
ATOM 1125 N N . ASN A 1 138 ? 20.144 4.294 -25.230 1.00 30.39 138 ASN A N 1
ATOM 1126 C CA . ASN A 1 138 ? 19.080 5.279 -25.433 1.00 30.39 138 ASN A CA 1
ATOM 1127 C C . ASN A 1 138 ? 17.968 4.614 -26.247 1.00 30.39 138 ASN A C 1
ATOM 1129 O O . ASN A 1 138 ? 18.078 4.444 -27.459 1.00 30.39 138 ASN A O 1
ATOM 1133 N N . SER A 1 139 ? 16.925 4.162 -25.553 1.00 30.44 139 SER A N 1
ATOM 1134 C CA . SER A 1 139 ? 15.705 3.654 -26.173 1.00 30.44 139 SER A CA 1
ATOM 1135 C C . SER A 1 139 ? 14.801 4.841 -26.485 1.00 30.44 139 SER A C 1
ATOM 1137 O O . SER A 1 139 ? 13.979 5.228 -25.657 1.00 30.44 139 SER A O 1
ATOM 1139 N N . THR A 1 140 ? 14.939 5.429 -27.670 1.00 26.75 140 THR A N 1
ATOM 1140 C CA . THR A 1 140 ? 13.906 6.317 -28.210 1.00 26.75 140 THR A CA 1
ATOM 1141 C C . THR A 1 140 ? 12.866 5.442 -28.904 1.00 26.75 140 THR A C 1
ATOM 1143 O O . THR A 1 140 ? 13.129 4.870 -29.959 1.00 26.75 140 THR A O 1
ATOM 1146 N N . MET A 1 141 ? 11.692 5.288 -28.286 1.00 24.97 141 MET A N 1
ATOM 1147 C CA . MET A 1 141 ? 10.488 4.926 -29.029 1.00 24.97 141 MET A CA 1
ATOM 1148 C C . MET A 1 141 ? 10.067 6.157 -29.829 1.00 24.97 141 MET A C 1
ATOM 1150 O O . MET A 1 141 ? 9.526 7.100 -29.259 1.00 24.97 141 MET A O 1
ATOM 1154 N N . GLU A 1 142 ? 10.314 6.153 -31.133 1.00 24.27 142 GLU A N 1
ATOM 1155 C CA . GLU A 1 142 ? 9.580 7.018 -32.052 1.00 24.27 142 GLU A CA 1
ATOM 1156 C C . GLU A 1 142 ? 8.335 6.255 -32.515 1.00 24.27 142 GLU A C 1
ATOM 1158 O O . GLU A 1 142 ? 8.422 5.246 -33.214 1.00 24.27 142 GLU A O 1
ATOM 1163 N N . ILE A 1 143 ? 7.167 6.718 -32.064 1.00 27.12 143 ILE A N 1
ATOM 1164 C CA . ILE A 1 143 ? 5.908 6.519 -32.780 1.00 27.12 143 ILE A CA 1
ATOM 1165 C C . ILE A 1 143 ? 5.766 7.737 -33.691 1.00 27.12 143 ILE A C 1
ATOM 1167 O O . ILE A 1 143 ? 5.390 8.806 -33.2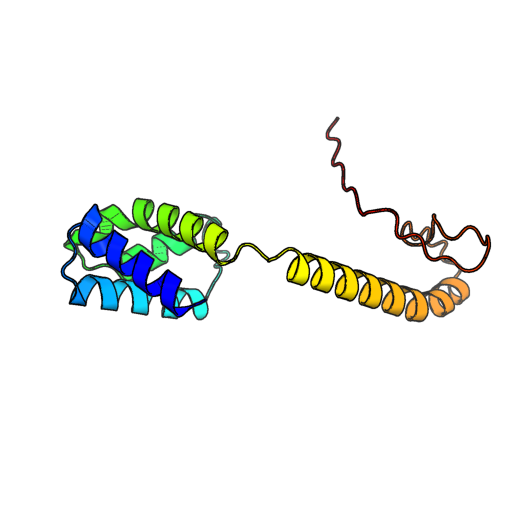10 1.00 27.12 143 ILE A O 1
ATOM 1171 N N . LEU A 1 144 ? 6.138 7.563 -34.961 1.00 29.45 144 LEU A N 1
ATOM 1172 C CA . LEU A 1 144 ? 5.412 7.929 -36.190 1.00 29.45 144 LEU A CA 1
ATOM 1173 C C . LEU A 1 144 ? 6.291 7.613 -37.408 1.00 29.45 144 LEU A C 1
ATOM 1175 O O . LEU A 1 144 ? 7.384 8.205 -37.519 1.00 29.45 144 LEU A O 1
#

pLDDT: mean 70.92, std 23.77, range [24.27, 97.12]